Protein AF-A0A349X7P4-F1 (afdb_monomer_lite)

Structure (mmCIF, N/CA/C/O backbone):
data_AF-A0A349X7P4-F1
#
_entry.id   AF-A0A349X7P4-F1
#
loop_
_atom_site.group_PDB
_atom_site.id
_atom_site.type_symbol
_atom_site.label_atom_id
_atom_site.label_alt_id
_atom_site.label_comp_id
_atom_site.label_asym_id
_atom_site.label_entity_id
_atom_site.label_seq_id
_atom_site.pdbx_PDB_ins_code
_atom_site.Cartn_x
_atom_site.Cartn_y
_atom_site.Cartn_z
_atom_site.occupancy
_atom_site.B_iso_or_equiv
_atom_site.auth_seq_id
_atom_site.auth_comp_id
_atom_site.auth_asym_id
_atom_site.auth_atom_id
_atom_site.pdbx_PDB_model_num
ATOM 1 N N . MET A 1 1 ? 20.260 -0.421 -10.402 1.00 57.50 1 MET A N 1
ATOM 2 C CA . MET A 1 1 ? 20.661 -0.537 -8.982 1.00 57.50 1 MET A CA 1
ATOM 3 C C . MET A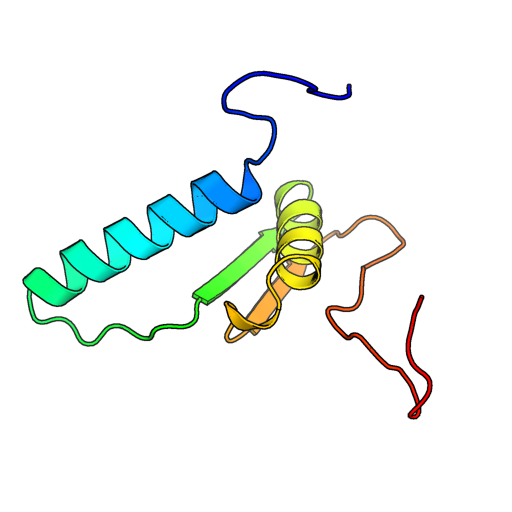 1 1 ? 19.826 -1.644 -8.345 1.00 57.50 1 MET A C 1
ATOM 5 O O . MET A 1 1 ? 18.609 -1.553 -8.399 1.00 57.50 1 MET A O 1
ATOM 9 N N . HIS A 1 2 ? 20.448 -2.712 -7.840 1.00 74.75 2 HIS A N 1
ATOM 10 C CA . HIS A 1 2 ? 19.763 -3.834 -7.182 1.00 74.75 2 HIS A CA 1
ATOM 11 C C . HIS A 1 2 ? 20.285 -3.893 -5.742 1.00 74.75 2 HIS A C 1
ATOM 13 O O . HIS A 1 2 ? 21.460 -4.195 -5.541 1.00 74.75 2 HIS A O 1
ATOM 19 N N . ILE A 1 3 ? 19.456 -3.525 -4.762 1.00 84.69 3 ILE A N 1
ATOM 20 C CA . ILE A 1 3 ? 19.832 -3.552 -3.341 1.00 84.69 3 ILE A CA 1
ATOM 21 C C . ILE A 1 3 ? 19.631 -4.988 -2.856 1.00 84.69 3 ILE A C 1
ATOM 23 O O . ILE A 1 3 ? 18.501 -5.468 -2.823 1.00 84.69 3 ILE A O 1
ATOM 27 N N . LYS A 1 4 ? 20.729 -5.690 -2.56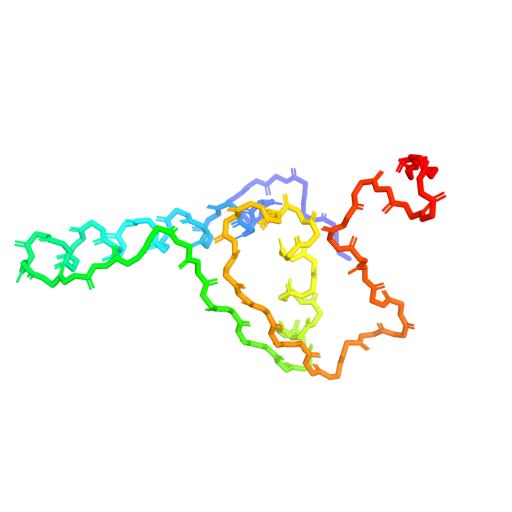2 1.00 89.88 4 LYS A N 1
ATOM 28 C CA . LYS A 1 4 ? 20.705 -7.111 -2.175 1.00 89.88 4 LYS A CA 1
ATOM 29 C C . LYS A 1 4 ? 20.649 -7.324 -0.664 1.00 89.88 4 LYS A C 1
ATOM 31 O O . LYS A 1 4 ? 20.146 -8.349 -0.223 1.00 89.88 4 LYS A O 1
ATOM 36 N N . GLU A 1 5 ? 21.135 -6.358 0.108 1.00 91.81 5 GLU A N 1
ATOM 37 C CA . GLU A 1 5 ? 21.280 -6.457 1.561 1.00 91.81 5 GLU A CA 1
ATOM 38 C C . GLU A 1 5 ? 20.912 -5.135 2.245 1.00 91.81 5 GLU A C 1
ATOM 40 O O . GLU A 1 5 ? 20.877 -4.074 1.615 1.00 91.81 5 GLU A O 1
ATOM 45 N N . GLY A 1 6 ? 20.622 -5.211 3.545 1.00 89.19 6 GLY A N 1
ATOM 46 C CA . GLY A 1 6 ? 20.266 -4.061 4.372 1.00 89.19 6 GLY A CA 1
ATOM 47 C C . GLY A 1 6 ? 18.761 -3.756 4.439 1.00 89.19 6 GLY A C 1
ATOM 48 O O . GLY A 1 6 ? 17.929 -4.466 3.869 1.00 89.19 6 GLY A O 1
ATOM 49 N N . PRO A 1 7 ? 18.378 -2.685 5.154 1.00 84.81 7 PRO A N 1
ATOM 50 C CA . PRO A 1 7 ? 16.978 -2.404 5.488 1.00 84.81 7 PRO A CA 1
ATOM 51 C C . PRO A 1 7 ? 16.101 -2.066 4.271 1.00 84.81 7 PRO A C 1
ATOM 53 O O . PRO A 1 7 ? 14.889 -2.252 4.313 1.00 84.81 7 PRO A O 1
ATOM 56 N N . ALA A 1 8 ? 16.698 -1.614 3.165 1.00 86.88 8 ALA A N 1
ATOM 57 C CA . ALA A 1 8 ? 15.973 -1.203 1.962 1.00 86.88 8 ALA A CA 1
ATOM 58 C C . ALA A 1 8 ? 15.661 -2.353 0.977 1.00 86.88 8 ALA A C 1
ATOM 60 O O . ALA A 1 8 ? 15.079 -2.111 -0.079 1.00 86.88 8 ALA A O 1
ATOM 61 N N . VAL A 1 9 ? 16.017 -3.607 1.289 1.00 93.44 9 VAL A N 1
ATOM 62 C CA . VAL A 1 9 ? 15.760 -4.758 0.393 1.00 93.44 9 VAL A CA 1
ATOM 63 C C . VAL A 1 9 ? 14.261 -5.013 0.210 1.00 93.44 9 VAL A C 1
ATOM 65 O O . VAL A 1 9 ? 13.811 -5.356 -0.883 1.00 93.44 9 VAL A O 1
ATOM 68 N N . ARG A 1 10 ? 13.473 -4.825 1.274 1.00 93.62 10 ARG A N 1
ATOM 69 C CA . ARG A 1 10 ? 12.019 -5.041 1.298 1.00 93.62 10 ARG A CA 1
ATOM 70 C C . ARG A 1 10 ? 11.285 -3.805 1.803 1.00 93.62 10 ARG A C 1
ATOM 72 O O . ARG A 1 10 ? 10.549 -3.862 2.787 1.00 93.62 10 ARG A O 1
ATOM 79 N N . LEU A 1 11 ? 11.478 -2.684 1.104 1.00 93.31 11 LEU A N 1
ATOM 80 C CA . LEU A 1 11 ? 10.770 -1.425 1.386 1.00 93.31 11 LEU A CA 1
ATOM 81 C C . LEU A 1 11 ? 9.242 -1.599 1.426 1.00 93.31 11 LEU A C 1
ATOM 83 O O . LEU A 1 11 ? 8.561 -0.905 2.175 1.00 93.31 11 LEU A O 1
ATOM 87 N N . ASP A 1 12 ? 8.698 -2.551 0.667 1.00 95.31 12 ASP A N 1
ATOM 88 C CA . ASP A 1 12 ? 7.285 -2.920 0.717 1.00 95.31 12 ASP A CA 1
ATOM 89 C C . ASP A 1 12 ? 6.866 -3.460 2.098 1.00 95.31 12 ASP A C 1
ATOM 91 O O . ASP A 1 12 ? 5.854 -3.030 2.646 1.00 95.31 12 ASP A O 1
ATOM 95 N N . LEU A 1 13 ? 7.666 -4.339 2.711 1.00 96.44 13 LEU A N 1
ATOM 96 C CA . LEU A 1 13 ? 7.385 -4.857 4.056 1.00 96.44 13 LEU A CA 1
ATOM 97 C C . LEU A 1 13 ? 7.596 -3.796 5.132 1.00 96.44 13 LEU A C 1
ATOM 99 O O . LEU A 1 13 ? 6.856 -3.766 6.118 1.00 96.44 13 LEU A O 1
ATOM 103 N N . GLN A 1 14 ? 8.580 -2.915 4.941 1.00 95.56 14 GLN A N 1
ATOM 104 C CA . GLN A 1 14 ? 8.803 -1.796 5.848 1.00 95.56 14 GLN A CA 1
ATOM 105 C C . GLN A 1 14 ? 7.580 -0.871 5.874 1.00 95.56 14 GLN A C 1
ATOM 107 O O . GLN A 1 14 ? 7.055 -0.596 6.951 1.00 95.56 14 GLN A O 1
ATOM 112 N N . LEU A 1 15 ? 7.072 -0.459 4.706 1.00 95.62 15 LEU A N 1
ATOM 113 C CA . LEU A 1 15 ? 5.875 0.379 4.620 1.00 95.62 15 LEU A CA 1
ATOM 114 C C . LEU A 1 15 ? 4.642 -0.320 5.206 1.00 95.62 15 LEU A C 1
ATOM 116 O O . LEU A 1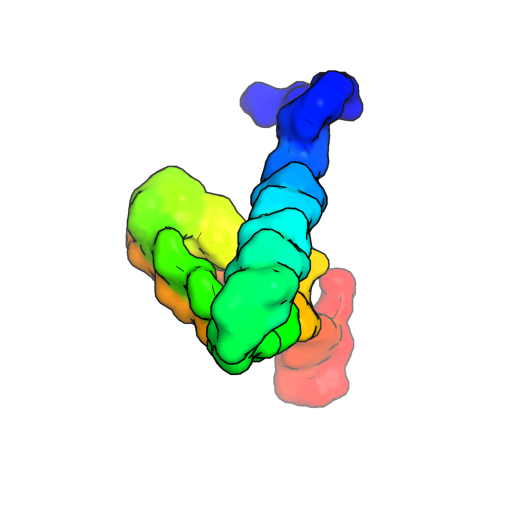 15 ? 3.881 0.303 5.944 1.00 95.62 15 LEU A O 1
ATOM 120 N N . LEU A 1 16 ? 4.461 -1.616 4.931 1.00 96.88 16 LEU A N 1
ATOM 121 C CA . LEU A 1 16 ? 3.364 -2.391 5.512 1.00 96.88 16 LEU A CA 1
ATOM 122 C C . LEU A 1 16 ? 3.440 -2.411 7.048 1.00 96.88 16 LEU A C 1
ATOM 124 O O . LEU A 1 16 ? 2.428 -2.237 7.720 1.00 96.88 16 LEU A O 1
ATOM 128 N N . SER A 1 17 ? 4.642 -2.560 7.605 1.00 96.81 17 SER A N 1
ATOM 129 C CA . SER A 1 17 ? 4.863 -2.550 9.057 1.00 96.81 17 SER A CA 1
ATOM 130 C C . SER A 1 17 ? 4.574 -1.179 9.670 1.00 96.81 17 SER A C 1
ATOM 132 O O . SER A 1 17 ? 3.950 -1.103 10.727 1.00 96.81 17 SER A O 1
ATOM 134 N N . MET A 1 18 ? 4.961 -0.097 8.987 1.00 97.06 18 MET A N 1
ATOM 135 C CA . MET A 1 18 ? 4.640 1.277 9.391 1.00 97.06 18 MET A CA 1
ATOM 136 C C . MET A 1 18 ? 3.130 1.533 9.389 1.00 97.06 18 MET A C 1
ATOM 138 O O . MET A 1 18 ? 2.612 2.144 10.321 1.00 97.06 18 MET A O 1
ATOM 142 N N . ALA A 1 19 ? 2.413 1.036 8.378 1.00 97.19 19 ALA A N 1
ATOM 143 C CA . ALA A 1 19 ? 0.959 1.147 8.317 1.00 97.19 19 ALA A CA 1
ATOM 144 C C . ALA A 1 19 ? 0.285 0.383 9.468 1.00 97.19 19 ALA A C 1
ATOM 146 O O . ALA A 1 19 ? -0.574 0.942 10.145 1.00 97.19 19 ALA A O 1
ATOM 147 N N . ILE A 1 20 ? 0.726 -0.848 9.752 1.00 97.19 20 ILE A N 1
ATOM 148 C CA . ILE A 1 20 ? 0.215 -1.655 10.873 1.00 97.19 20 ILE A CA 1
ATOM 149 C C . ILE A 1 20 ? 0.461 -0.962 12.217 1.00 97.19 20 ILE A C 1
ATOM 151 O O . ILE A 1 20 ? -0.418 -0.940 13.079 1.00 97.19 20 ILE A O 1
ATOM 155 N N . ASP A 1 21 ? 1.646 -0.390 12.417 1.00 98.31 21 ASP A N 1
ATOM 156 C CA . ASP A 1 21 ? 1.965 0.368 13.627 1.00 98.31 21 ASP A CA 1
ATOM 157 C C . ASP A 1 21 ? 1.071 1.612 13.775 1.00 98.31 21 ASP A C 1
ATOM 159 O O . ASP A 1 21 ? 0.506 1.848 14.846 1.00 98.31 21 ASP A O 1
ATOM 163 N N . ALA A 1 22 ? 0.852 2.361 12.691 1.00 97.75 2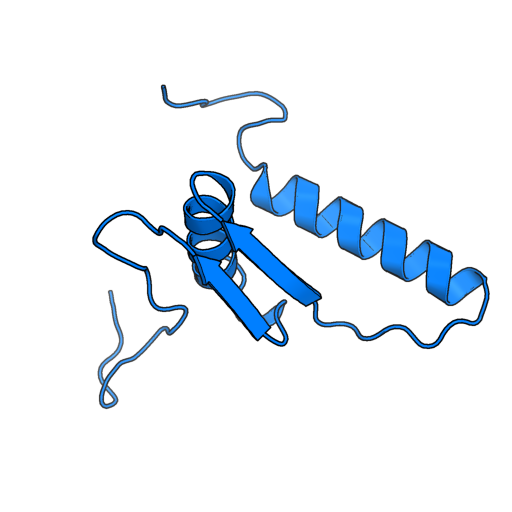2 ALA A N 1
ATOM 164 C CA . ALA A 1 22 ? -0.061 3.502 12.684 1.00 97.75 22 ALA A CA 1
ATOM 165 C C . ALA A 1 22 ? -1.507 3.088 13.006 1.00 97.75 22 ALA A C 1
ATOM 167 O O . ALA A 1 22 ? -2.151 3.724 13.841 1.00 97.75 22 ALA A O 1
ATOM 168 N N . GLN A 1 23 ? -2.000 1.992 12.418 1.00 97.69 23 GLN A N 1
ATOM 169 C CA . GLN A 1 23 ? -3.330 1.449 12.711 1.00 97.69 23 GLN A CA 1
ATOM 170 C C . GLN A 1 23 ? -3.478 1.105 14.200 1.00 97.69 23 GLN A C 1
ATOM 172 O O . GLN A 1 23 ? -4.466 1.493 14.820 1.00 97.69 23 GLN A O 1
ATOM 177 N N . LYS A 1 24 ? -2.476 0.448 14.805 1.00 98.00 24 LYS A N 1
ATOM 178 C CA . LYS A 1 24 ? -2.468 0.129 16.245 1.00 98.00 24 LYS A CA 1
ATOM 179 C C . LYS A 1 24 ? -2.525 1.384 17.112 1.00 98.00 24 LYS A C 1
ATOM 181 O O . LYS A 1 24 ? -3.296 1.434 18.067 1.00 98.00 24 LYS A O 1
ATOM 186 N N . LYS A 1 25 ? -1.730 2.403 16.777 1.00 98.44 25 LYS A N 1
ATOM 187 C CA . LYS A 1 25 ? -1.699 3.680 17.506 1.00 98.44 25 LYS A CA 1
ATOM 188 C C . LYS A 1 25 ? -3.032 4.422 17.425 1.00 98.44 25 LYS A C 1
ATOM 190 O O . LYS A 1 25 ? -3.486 4.952 18.435 1.00 98.44 25 LYS A O 1
ATOM 195 N N . LEU A 1 26 ? -3.675 4.426 16.259 1.00 98.31 26 LEU A N 1
ATOM 196 C CA . LEU A 1 26 ? -5.000 5.020 16.069 1.00 98.31 26 LEU A CA 1
ATOM 197 C C . LEU A 1 26 ? -6.087 4.237 16.822 1.00 98.31 26 LEU A C 1
ATOM 199 O O . LEU A 1 26 ? -6.898 4.834 17.528 1.00 98.31 26 LEU A O 1
ATOM 203 N N . ALA A 1 27 ? -6.064 2.906 16.756 1.00 97.75 27 ALA A N 1
ATOM 204 C CA . ALA A 1 27 ? -7.003 2.061 17.490 1.00 97.75 27 ALA A CA 1
ATOM 205 C C . ALA A 1 27 ? -6.872 2.232 19.016 1.00 97.75 27 ALA A C 1
ATOM 207 O O . ALA A 1 27 ? -7.880 2.288 19.718 1.00 97.75 27 ALA A O 1
ATOM 208 N N . ALA A 1 28 ? -5.651 2.401 19.540 1.00 98.19 28 ALA A N 1
ATOM 209 C CA . ALA A 1 28 ? -5.415 2.694 20.958 1.00 98.19 28 ALA A CA 1
ATOM 210 C C . ALA A 1 28 ? -6.041 4.030 21.406 1.00 98.19 28 ALA A C 1
ATOM 212 O O . ALA A 1 28 ? -6.402 4.190 22.570 1.00 98.19 28 ALA A O 1
ATOM 213 N N . GLN A 1 29 ? -6.223 4.968 20.474 1.00 98.25 29 GLN A N 1
ATOM 214 C CA . GLN A 1 29 ? -6.938 6.229 20.686 1.00 98.25 29 GLN A CA 1
ATOM 215 C C . GLN A 1 29 ? -8.454 6.109 20.438 1.00 98.25 29 GLN A C 1
ATOM 217 O O . GLN A 1 29 ? -9.153 7.118 20.430 1.00 98.25 29 GLN A O 1
ATOM 222 N N . LYS A 1 30 ? -8.979 4.883 20.286 1.00 97.88 30 LYS A N 1
ATOM 223 C CA . LYS A 1 30 ? -10.396 4.552 20.055 1.00 97.88 30 LYS A CA 1
ATOM 224 C C . LYS A 1 30 ? -10.957 5.009 18.702 1.00 97.88 30 LYS A C 1
ATOM 226 O O . LYS A 1 30 ? -12.176 5.058 18.541 1.00 97.88 30 LYS A O 1
ATOM 231 N N . TYR A 1 31 ? -10.104 5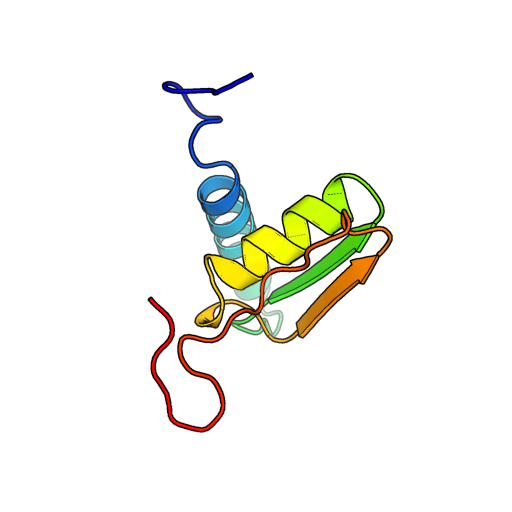.300 17.718 1.00 98.38 31 TYR A N 1
ATOM 232 C CA . TYR A 1 31 ? -10.564 5.474 16.339 1.00 98.38 31 TYR A CA 1
ATOM 233 C C . TYR A 1 31 ? -10.964 4.125 15.731 1.00 98.38 31 TYR A C 1
ATOM 235 O O . TYR A 1 31 ? -10.331 3.101 15.995 1.00 98.38 31 TYR A O 1
ATOM 243 N N . ILE A 1 32 ? -11.994 4.135 14.883 1.00 97.44 32 ILE A N 1
ATOM 244 C CA . ILE A 1 32 ? -12.343 2.983 14.045 1.00 97.44 32 ILE A CA 1
ATOM 245 C C . ILE A 1 32 ? -11.342 2.941 12.892 1.00 97.44 32 ILE A C 1
ATOM 247 O O . ILE A 1 32 ? -11.211 3.910 12.144 1.00 97.44 32 ILE A O 1
ATOM 251 N N . VAL A 1 33 ? -10.615 1.833 12.773 1.00 96.62 33 VAL A N 1
ATOM 252 C CA . VAL A 1 33 ? -9.544 1.670 11.788 1.00 96.62 33 VAL A CA 1
ATOM 253 C C . VAL A 1 33 ? -9.768 0.382 11.011 1.00 96.62 33 VAL A C 1
ATOM 255 O O . VAL A 1 33 ? -9.837 -0.697 11.593 1.00 96.62 33 VAL A O 1
ATOM 258 N N . GLU A 1 34 ? -9.850 0.503 9.690 1.00 95.75 34 GLU A N 1
ATOM 259 C CA . GLU A 1 34 ? -9.976 -0.639 8.789 1.00 95.75 34 GLU A CA 1
ATOM 260 C C . GLU A 1 34 ? -8.661 -1.409 8.656 1.00 95.75 34 GLU A C 1
ATOM 262 O O . GLU A 1 34 ? -7.575 -0.826 8.671 1.00 95.75 34 GLU A O 1
ATOM 267 N N . ASN A 1 35 ? -8.758 -2.727 8.455 1.00 94.06 35 ASN A N 1
ATOM 268 C CA . ASN A 1 35 ? -7.589 -3.604 8.314 1.00 94.06 35 ASN A CA 1
ATOM 269 C C . ASN A 1 35 ? -6.879 -3.456 6.958 1.00 94.06 35 ASN A C 1
ATOM 271 O O . ASN A 1 35 ? -5.693 -3.768 6.846 1.00 94.06 35 ASN A O 1
ATOM 275 N N . LYS A 1 36 ? -7.601 -3.009 5.924 1.00 97.12 36 LYS A N 1
ATOM 276 C CA . LYS A 1 36 ? -7.093 -2.851 4.556 1.00 97.12 36 LYS A CA 1
ATOM 277 C C . LYS A 1 36 ? -6.724 -1.399 4.261 1.00 97.12 36 LYS A C 1
ATOM 279 O O . LYS A 1 36 ? -7.351 -0.474 4.766 1.00 97.12 36 LYS A O 1
ATOM 284 N N . LEU A 1 37 ? -5.723 -1.206 3.404 1.00 97.12 37 LEU A N 1
ATOM 285 C CA . LEU A 1 37 ? -5.164 0.108 3.089 1.00 97.12 37 LEU A CA 1
ATOM 286 C C . LEU A 1 37 ? -5.700 0.669 1.767 1.00 97.12 37 LEU A C 1
ATOM 288 O O . LEU A 1 37 ? -5.916 -0.066 0.802 1.00 97.12 37 LEU A O 1
ATOM 292 N N . LEU A 1 38 ? -5.836 1.991 1.707 1.00 97.19 38 LEU A N 1
ATOM 293 C CA . LEU A 1 38 ? -5.950 2.751 0.464 1.00 97.19 38 LEU A CA 1
ATOM 294 C C . LEU A 1 38 ? -4.567 3.316 0.131 1.00 97.19 38 LEU A C 1
ATOM 296 O O . LEU A 1 38 ? -3.975 4.003 0.963 1.00 97.19 38 LEU A O 1
ATOM 300 N N . ILE A 1 39 ? -4.040 3.033 -1.061 1.00 96.44 39 ILE A N 1
ATOM 301 C CA . ILE A 1 39 ? -2.720 3.525 -1.485 1.00 96.44 39 ILE A CA 1
ATOM 302 C C . ILE A 1 39 ? -2.828 4.337 -2.777 1.00 96.44 39 ILE A C 1
ATOM 304 O O . ILE A 1 39 ? -3.424 3.898 -3.759 1.00 96.44 39 ILE A O 1
ATOM 308 N N . VAL A 1 40 ? -2.245 5.534 -2.776 1.00 97.06 40 VAL A N 1
ATOM 309 C CA . VAL A 1 40 ? -2.260 6.463 -3.913 1.00 97.06 40 VAL A CA 1
ATOM 310 C C . VAL A 1 40 ? -0.824 6.848 -4.253 1.00 97.06 40 VAL A C 1
ATOM 312 O O . VAL A 1 40 ? -0.048 7.198 -3.364 1.00 97.06 40 VAL A O 1
ATOM 315 N N . GLY A 1 41 ? -0.455 6.784 -5.530 1.00 95.88 41 GLY A N 1
ATOM 316 C CA . GLY A 1 41 ? 0.875 7.166 -5.998 1.00 95.88 41 GLY A CA 1
ATOM 317 C C . GLY A 1 41 ? 0.877 7.730 -7.416 1.00 95.88 41 GLY A C 1
ATOM 318 O O . GLY A 1 41 ? 0.043 7.370 -8.243 1.00 95.88 41 GLY A O 1
ATOM 319 N N . PHE A 1 42 ? 1.851 8.591 -7.711 1.00 95.56 42 PHE A N 1
ATOM 320 C CA . PHE A 1 42 ? 2.069 9.208 -9.021 1.00 95.56 42 PHE A CA 1
ATOM 321 C C . PHE A 1 42 ? 3.563 9.194 -9.382 1.00 95.56 42 PHE A C 1
ATOM 323 O O . PHE A 1 42 ? 4.419 9.353 -8.511 1.00 95.56 42 PHE A O 1
ATOM 330 N N . SER A 1 43 ? 3.896 9.007 -10.662 1.00 93.81 43 SER A N 1
ATOM 331 C CA . SER A 1 43 ? 5.284 8.921 -11.146 1.00 93.81 43 SER A CA 1
ATOM 332 C C . SER A 1 43 ? 6.033 7.757 -10.468 1.00 93.81 43 SER A C 1
ATOM 334 O O . SER A 1 43 ? 5.560 6.615 -10.495 1.00 93.81 43 SER A O 1
ATOM 336 N N . ALA A 1 44 ? 7.169 8.001 -9.809 1.00 91.75 44 ALA A N 1
ATOM 337 C CA . ALA A 1 44 ? 7.920 6.969 -9.095 1.00 91.75 44 ALA A CA 1
ATOM 338 C C . ALA A 1 44 ? 7.070 6.242 -8.029 1.00 91.75 44 ALA A C 1
ATOM 340 O O . ALA A 1 44 ? 7.123 5.013 -7.932 1.00 91.75 44 ALA A O 1
ATOM 341 N N . SER A 1 45 ? 6.221 6.963 -7.281 1.00 93.88 45 SER A N 1
ATOM 342 C CA . SER A 1 45 ? 5.317 6.343 -6.299 1.00 93.88 45 SER A CA 1
ATOM 343 C C . SER A 1 45 ? 4.109 5.660 -6.955 1.00 93.88 45 SER A C 1
ATOM 345 O O . SER A 1 45 ? 3.533 4.735 -6.382 1.00 93.88 45 SER A O 1
ATOM 347 N N . GLY A 1 46 ? 3.763 6.036 -8.191 1.00 94.50 46 GLY A N 1
ATOM 348 C CA . GLY A 1 46 ? 2.796 5.319 -9.027 1.00 94.50 46 GLY A CA 1
ATOM 349 C C . GLY A 1 46 ? 3.305 3.926 -9.393 1.00 94.50 46 GLY A C 1
ATOM 350 O O . GLY A 1 46 ? 2.632 2.924 -9.158 1.00 94.50 46 GLY A O 1
ATOM 351 N N . THR A 1 47 ? 4.552 3.840 -9.857 1.00 92.88 47 THR A N 1
ATOM 352 C CA . THR A 1 47 ? 5.212 2.550 -10.120 1.00 92.88 47 THR A CA 1
ATOM 353 C C . THR A 1 47 ? 5.334 1.706 -8.845 1.00 92.88 47 THR A C 1
ATOM 355 O O . THR A 1 47 ? 5.084 0.499 -8.871 1.00 92.88 47 THR A O 1
ATOM 358 N N . PHE A 1 48 ? 5.673 2.328 -7.710 1.00 93.75 48 PHE A N 1
ATOM 359 C CA . PHE A 1 48 ? 5.728 1.637 -6.422 1.00 93.75 48 PHE A CA 1
ATOM 360 C C . PHE A 1 48 ? 4.359 1.099 -5.988 1.00 93.75 48 PHE A C 1
ATOM 362 O O . PHE A 1 48 ? 4.261 -0.082 -5.670 1.00 93.75 48 PHE A O 1
ATOM 369 N N . SER A 1 49 ? 3.306 1.922 -6.002 1.00 95.56 49 SER A N 1
ATOM 370 C CA . SER A 1 49 ? 1.958 1.515 -5.574 1.00 95.56 49 SER A CA 1
ATOM 371 C C . SER A 1 49 ? 1.389 0.383 -6.436 1.00 95.56 49 SER A C 1
ATOM 373 O O . SER A 1 49 ? 0.825 -0.561 -5.884 1.00 95.56 49 SER A O 1
ATOM 375 N N . ASN A 1 50 ? 1.634 0.385 -7.753 1.00 95.12 50 ASN A N 1
ATOM 376 C CA . ASN A 1 50 ? 1.255 -0.734 -8.618 1.00 95.12 50 ASN A CA 1
ATOM 377 C C . ASN A 1 50 ? 1.988 -2.034 -8.235 1.00 95.12 50 ASN A C 1
ATOM 379 O O . ASN A 1 50 ? 1.368 -3.090 -8.103 1.00 95.12 50 ASN A O 1
ATOM 383 N N . ARG A 1 51 ? 3.304 -1.969 -7.988 1.00 93.75 51 ARG A N 1
ATOM 384 C CA . ARG A 1 51 ? 4.075 -3.136 -7.528 1.00 93.75 51 ARG A CA 1
ATOM 385 C C . ARG A 1 51 ? 3.657 -3.588 -6.128 1.00 93.75 51 ARG A C 1
ATOM 387 O O . ARG A 1 51 ? 3.651 -4.786 -5.867 1.00 93.75 51 ARG A O 1
ATOM 394 N N . PHE A 1 52 ? 3.320 -2.657 -5.244 1.00 95.69 52 PHE A N 1
ATOM 395 C CA . PHE A 1 52 ? 2.847 -2.955 -3.898 1.00 95.69 52 PHE A CA 1
ATOM 396 C C . PHE A 1 52 ? 1.534 -3.739 -3.949 1.00 95.69 52 PHE A C 1
ATOM 398 O O . PHE A 1 52 ? 1.417 -4.757 -3.276 1.00 95.69 52 PHE A O 1
ATOM 405 N N . ALA A 1 53 ? 0.597 -3.329 -4.810 1.00 95.62 53 ALA A N 1
ATOM 406 C CA . ALA A 1 53 ? -0.649 -4.056 -5.033 1.00 95.62 53 ALA A CA 1
ATOM 407 C C . ALA A 1 53 ? -0.419 -5.471 -5.571 1.00 95.62 53 ALA A C 1
ATOM 409 O O . ALA A 1 53 ? -1.068 -6.405 -5.116 1.00 95.62 53 ALA A O 1
ATOM 410 N N . PHE A 1 54 ? 0.539 -5.642 -6.485 1.00 94.38 54 PHE A N 1
ATOM 411 C CA . PHE A 1 54 ? 0.921 -6.964 -6.984 1.00 94.38 54 PHE A CA 1
ATOM 412 C C . PHE A 1 54 ? 1.494 -7.877 -5.887 1.00 94.38 54 PHE A C 1
ATOM 414 O O . PHE A 1 54 ? 1.197 -9.065 -5.864 1.00 94.38 54 PHE A O 1
ATOM 421 N N . LEU A 1 55 ? 2.320 -7.339 -4.982 1.00 95.06 55 LEU A N 1
ATOM 422 C CA . LEU A 1 55 ? 2.970 -8.121 -3.922 1.00 95.06 55 LEU A CA 1
ATOM 423 C C . LEU A 1 55 ? 2.057 -8.407 -2.720 1.00 95.06 55 LEU A C 1
ATOM 425 O O . LEU A 1 55 ? 2.233 -9.431 -2.065 1.00 95.06 55 LEU A O 1
ATOM 429 N N . HIS A 1 56 ? 1.118 -7.507 -2.417 1.00 96.62 56 HIS A N 1
ATOM 430 C CA . HIS A 1 56 ? 0.277 -7.549 -1.212 1.00 96.62 56 HIS A CA 1
ATOM 431 C C . HIS A 1 56 ? -1.218 -7.354 -1.526 1.00 96.62 56 HIS A C 1
ATOM 433 O O . HIS A 1 56 ? -1.855 -6.505 -0.892 1.00 96.62 56 HIS A O 1
ATOM 439 N N . PRO A 1 57 ? -1.810 -8.105 -2.477 1.00 95.25 57 PRO A N 1
ATOM 440 C CA . PRO A 1 57 ? -3.180 -7.864 -2.945 1.00 95.25 57 PRO A CA 1
ATOM 441 C C . PRO A 1 57 ? -4.211 -7.907 -1.807 1.00 95.25 57 PRO A C 1
ATOM 443 O O . PRO A 1 57 ? -5.098 -7.059 -1.733 1.00 95.25 57 PRO A O 1
ATOM 446 N N . ASP A 1 58 ? -4.036 -8.813 -0.842 1.00 95.88 58 ASP A N 1
ATOM 447 C CA . ASP A 1 58 ? -4.975 -9.001 0.273 1.00 95.88 58 ASP A CA 1
ATOM 448 C C . ASP A 1 58 ? -4.941 -7.880 1.321 1.00 95.88 58 ASP A C 1
ATOM 450 O O . ASP A 1 58 ? -5.822 -7.797 2.181 1.00 95.88 58 ASP A O 1
ATOM 454 N N . LYS A 1 59 ? -3.920 -7.017 1.281 1.00 97.12 59 LYS A N 1
ATOM 455 C CA . LYS A 1 59 ? -3.732 -5.921 2.243 1.00 97.12 59 LYS A CA 1
ATOM 456 C C . LYS A 1 59 ? -4.378 -4.615 1.793 1.00 97.12 59 LYS A C 1
ATOM 458 O O . LYS A 1 59 ? -4.427 -3.669 2.578 1.00 97.12 59 LYS A O 1
ATOM 463 N N . LEU A 1 60 ? -4.873 -4.544 0.559 1.00 96.50 60 LEU A N 1
ATOM 464 C CA . LEU A 1 60 ? -5.407 -3.320 -0.026 1.00 96.50 60 LEU A CA 1
ATOM 465 C C . LEU A 1 60 ? -6.927 -3.374 -0.171 1.00 96.50 60 LEU A C 1
ATOM 467 O O . LEU A 1 60 ? -7.507 -4.402 -0.520 1.00 96.50 60 LEU A O 1
ATOM 471 N N . LEU A 1 61 ? -7.565 -2.236 0.091 1.00 96.94 61 LEU A N 1
ATOM 472 C CA . LEU A 1 61 ? -8.962 -1.986 -0.248 1.00 96.94 61 LEU A CA 1
ATOM 473 C C . LEU A 1 61 ? -9.061 -1.437 -1.674 1.00 96.94 61 LEU A C 1
ATOM 475 O O . LEU A 1 61 ? -9.876 -1.908 -2.459 1.00 96.94 61 LEU A O 1
ATOM 479 N N . ALA A 1 62 ? -8.205 -0.468 -2.009 1.00 96.62 62 ALA A N 1
ATOM 480 C CA . ALA A 1 62 ? -8.068 0.076 -3.354 1.00 96.62 62 ALA A CA 1
ATOM 481 C C . ALA A 1 62 ? -6.669 0.674 -3.571 1.00 96.62 62 ALA A C 1
ATOM 483 O O . ALA A 1 62 ? -5.977 1.057 -2.622 1.00 96.62 62 ALA A O 1
ATOM 484 N N . VAL A 1 63 ? -6.273 0.777 -4.841 1.00 95.88 63 VAL A N 1
ATOM 485 C CA . VAL A 1 63 ? -5.021 1.404 -5.278 1.00 95.88 63 VAL A CA 1
ATOM 486 C C . VAL A 1 63 ? -5.279 2.362 -6.436 1.00 95.88 63 VAL A C 1
ATOM 488 O O . VAL A 1 63 ? -6.003 2.031 -7.373 1.00 95.88 63 VAL A O 1
ATOM 491 N N . VAL A 1 64 ? -4.654 3.538 -6.386 1.00 96.06 64 VAL A N 1
ATOM 492 C CA . VAL A 1 64 ? -4.601 4.492 -7.499 1.00 96.06 64 VAL A CA 1
ATOM 493 C C . VAL A 1 64 ? -3.139 4.726 -7.859 1.00 96.06 64 VAL A C 1
ATOM 495 O O . VAL A 1 64 ? -2.366 5.235 -7.047 1.00 96.06 64 VAL A O 1
ATOM 498 N N . SER A 1 65 ? -2.757 4.366 -9.082 1.00 95.31 65 SER A N 1
ATOM 499 C CA . SER A 1 65 ? -1.382 4.493 -9.569 1.00 95.31 65 SER A CA 1
ATOM 500 C C . SER A 1 65 ? -1.351 5.301 -10.865 1.00 95.31 65 SER A C 1
ATOM 502 O O . SER A 1 65 ? -1.754 4.814 -11.918 1.00 95.31 65 SER A O 1
ATOM 504 N N . GLY A 1 66 ? -0.877 6.545 -10.793 1.00 94.38 66 GLY A N 1
ATOM 505 C CA . GLY A 1 66 ? -0.714 7.441 -11.939 1.00 94.38 66 GLY A CA 1
ATOM 506 C C . GLY A 1 66 ? 0.707 7.427 -12.506 1.00 94.38 66 GLY A C 1
ATOM 507 O O . GLY A 1 66 ? 1.673 7.246 -11.765 1.00 94.38 66 GLY A O 1
ATOM 508 N N . ALA A 1 67 ? 0.838 7.648 -13.818 1.00 92.56 67 ALA A N 1
ATOM 509 C CA . ALA A 1 67 ? 2.119 7.634 -14.538 1.00 92.56 67 ALA A CA 1
ATOM 510 C C . ALA A 1 67 ? 2.955 6.361 -14.265 1.00 92.56 67 ALA A C 1
ATOM 512 O O . ALA A 1 67 ? 4.164 6.419 -14.042 1.00 92.56 67 ALA A O 1
ATOM 513 N N . VAL A 1 68 ? 2.285 5.202 -14.242 1.00 87.12 68 VAL A N 1
ATOM 514 C CA . VAL A 1 68 ? 2.936 3.890 -14.130 1.00 87.12 68 VAL A CA 1
ATOM 515 C C . VAL A 1 68 ? 3.681 3.611 -15.433 1.00 87.12 68 VAL A C 1
ATOM 517 O O . VAL A 1 68 ? 3.114 3.780 -16.512 1.00 87.12 68 VAL A O 1
ATOM 520 N N . ASN A 1 69 ? 4.942 3.180 -15.341 1.00 72.44 69 ASN A N 1
ATOM 521 C CA . ASN A 1 69 ? 5.706 2.751 -16.515 1.00 72.44 69 ASN A CA 1
ATOM 522 C C . ASN A 1 69 ? 4.937 1.675 -17.303 1.00 72.44 69 ASN A C 1
ATOM 524 O O . ASN A 1 69 ? 4.237 0.871 -16.695 1.00 72.44 69 ASN A O 1
ATOM 528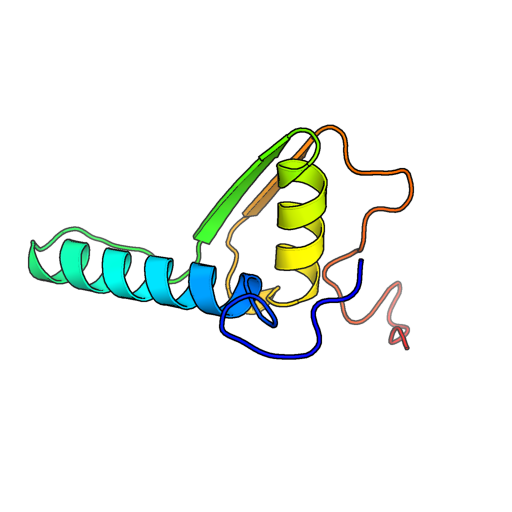 N N . ALA A 1 70 ? 5.109 1.659 -18.631 1.00 70.88 70 ALA A N 1
ATOM 529 C CA . ALA A 1 70 ? 4.235 1.083 -19.674 1.00 70.88 70 ALA A CA 1
ATOM 530 C C . ALA A 1 70 ? 3.619 -0.330 -19.485 1.00 70.88 70 ALA A C 1
ATOM 532 O O . ALA A 1 70 ? 2.768 -0.715 -20.280 1.00 70.88 70 ALA A O 1
ATOM 533 N N . PHE A 1 71 ? 3.994 -1.093 -18.457 1.00 82.94 71 PHE A N 1
ATOM 534 C CA . PHE A 1 71 ? 3.459 -2.421 -18.149 1.00 82.94 71 PHE A CA 1
ATOM 535 C C . PHE A 1 71 ? 2.990 -2.502 -16.686 1.00 82.94 71 PHE A C 1
ATOM 537 O O . PHE A 1 71 ? 3.740 -2.968 -15.819 1.00 82.94 71 PHE A O 1
ATOM 544 N N . PRO A 1 72 ? 1.763 -2.039 -16.379 1.00 85.38 72 PRO A N 1
ATOM 545 C CA . PRO A 1 72 ? 1.185 -2.210 -15.054 1.00 85.38 72 PRO A CA 1
ATOM 546 C C . PRO A 1 72 ? 0.999 -3.698 -14.738 1.00 85.38 72 PRO A C 1
ATOM 548 O O . PRO A 1 72 ? 0.559 -4.487 -15.574 1.00 85.38 72 PRO A O 1
ATOM 551 N N . LYS A 1 73 ? 1.323 -4.084 -13.504 1.00 88.06 73 LYS A N 1
ATOM 552 C CA . LYS A 1 73 ? 1.121 -5.442 -12.996 1.00 88.06 73 LYS A CA 1
ATOM 553 C C . LYS A 1 73 ? -0.292 -5.586 -12.457 1.00 88.06 73 LYS A C 1
ATOM 555 O O . LYS A 1 73 ? -0.749 -4.724 -11.704 1.00 88.06 73 LYS A O 1
ATOM 560 N N . LEU A 1 74 ? -0.957 -6.677 -12.819 1.00 89.38 74 LEU A N 1
ATOM 561 C CA . LEU A 1 74 ? -2.286 -6.998 -12.312 1.00 89.38 74 LEU A CA 1
ATOM 562 C C . LEU A 1 74 ? -2.160 -7.758 -10.983 1.00 89.38 74 LEU A C 1
ATOM 564 O O . LEU A 1 74 ? -1.454 -8.763 -10.946 1.00 89.38 74 LEU A O 1
ATOM 568 N N . PRO A 1 75 ? -2.830 -7.323 -9.902 1.00 89.94 75 PRO A N 1
ATOM 569 C CA . PRO A 1 75 ? -2.773 -7.972 -8.592 1.00 89.94 75 PRO A CA 1
ATOM 570 C C . PRO A 1 75 ? -3.713 -9.189 -8.526 1.00 89.94 75 PRO A C 1
ATOM 572 O O . PRO A 1 75 ? -4.565 -9.284 -7.648 1.00 89.94 75 PRO A O 1
ATOM 575 N N . VAL A 1 76 ? -3.602 -10.095 -9.500 1.00 90.81 76 VAL A N 1
ATOM 576 C CA . VAL A 1 76 ? -4.433 -11.300 -9.624 1.00 90.81 76 VAL A CA 1
ATOM 577 C C . VAL A 1 76 ? -3.555 -12.510 -9.911 1.00 90.81 76 VAL A C 1
ATOM 579 O O . VAL A 1 76 ? -2.545 -12.407 -10.600 1.00 90.81 76 VAL A O 1
ATOM 582 N N . ASN A 1 77 ? -3.960 -13.666 -9.400 1.00 88.62 77 ASN A N 1
ATOM 583 C CA . ASN A 1 77 ? -3.291 -14.947 -9.635 1.00 88.62 77 ASN A CA 1
ATOM 584 C C . ASN A 1 77 ? -3.890 -15.733 -10.817 1.00 88.62 77 ASN A C 1
ATOM 586 O O . ASN A 1 77 ? -3.373 -16.787 -11.175 1.00 88.62 77 ASN A O 1
ATOM 590 N N . ALA A 1 78 ? -4.979 -15.246 -11.418 1.00 90.25 78 ALA A N 1
ATOM 591 C CA . ALA A 1 78 ? -5.631 -15.874 -12.558 1.00 90.25 78 ALA A CA 1
ATOM 592 C C . ALA A 1 78 ? -6.306 -14.837 -13.465 1.00 90.25 78 ALA A C 1
ATOM 594 O O . ALA A 1 78 ? -6.789 -13.803 -13.001 1.00 90.25 78 ALA A O 1
ATOM 595 N N . LEU A 1 79 ? -6.391 -15.149 -14.758 1.00 90.50 79 LEU A N 1
ATOM 596 C CA . LEU A 1 79 ? -7.126 -14.390 -15.767 1.00 90.50 79 LEU A CA 1
ATOM 597 C C . LEU A 1 79 ? -7.958 -15.363 -16.608 1.00 90.50 79 LEU A C 1
ATOM 599 O O . LEU A 1 79 ? -7.451 -16.393 -17.033 1.00 90.50 79 LEU A O 1
ATOM 603 N N . ASN A 1 80 ? -9.241 -15.072 -16.842 1.00 92.06 80 ASN A N 1
ATOM 604 C CA . ASN A 1 80 ? -10.141 -15.952 -17.607 1.00 92.06 80 ASN A CA 1
ATOM 605 C C . ASN A 1 80 ? -10.143 -17.419 -17.122 1.00 92.06 80 ASN A C 1
ATOM 607 O O . ASN A 1 80 ? -10.195 -18.346 -17.925 1.00 92.06 80 ASN A O 1
ATOM 611 N N . LYS A 1 81 ? -10.090 -17.624 -15.796 1.00 90.44 81 LYS A N 1
ATOM 612 C CA . LYS A 1 81 ? -9.972 -18.938 -15.122 1.00 90.44 81 LYS A CA 1
ATOM 613 C C . LYS A 1 81 ? -8.655 -19.687 -15.372 1.00 90.44 81 LYS A C 1
ATOM 615 O O . LYS A 1 81 ? -8.496 -20.799 -14.880 1.00 90.44 81 LYS A O 1
ATOM 620 N N . GLN A 1 82 ? -7.703 -19.084 -16.074 1.00 90.62 82 GLN A N 1
ATOM 621 C CA . GLN A 1 82 ? -6.358 -19.610 -16.235 1.00 90.62 82 GLN A CA 1
ATOM 622 C C . GLN A 1 82 ? -5.447 -19.009 -15.166 1.00 90.62 82 GLN A C 1
ATOM 624 O O . GLN A 1 82 ? -5.358 -17.787 -15.044 1.00 90.62 82 GLN A O 1
ATOM 629 N N . ALA A 1 83 ? -4.782 -19.861 -14.387 1.00 88.88 83 ALA A N 1
ATOM 630 C CA . ALA A 1 83 ? -3.766 -19.414 -13.441 1.00 88.88 83 ALA A CA 1
ATOM 631 C C . ALA A 1 83 ? -2.618 -18.720 -14.190 1.00 88.88 83 ALA A C 1
ATOM 633 O O . ALA A 1 83 ? -2.182 -19.189 -15.245 1.00 88.88 83 ALA A O 1
ATOM 634 N N . LEU A 1 84 ? -2.159 -17.594 -13.653 1.00 82.94 84 LEU A N 1
ATOM 635 C CA . LEU A 1 84 ? -0.981 -16.892 -14.148 1.00 82.94 84 LEU A CA 1
ATOM 636 C C . LEU A 1 84 ? 0.279 -17.515 -13.515 1.00 82.94 84 LEU A C 1
ATOM 638 O O . LEU A 1 84 ? 0.204 -17.945 -12.361 1.00 82.94 84 LEU A O 1
ATOM 642 N N . PRO A 1 85 ? 1.389 -17.619 -14.270 1.00 73.44 85 PRO A N 1
ATOM 643 C CA . PRO A 1 85 ? 2.642 -18.201 -13.789 1.00 73.44 85 PRO A CA 1
ATOM 644 C C . PRO A 1 85 ? 3.291 -17.397 -12.655 1.00 73.44 85 PRO A C 1
ATOM 646 O O . PRO A 1 85 ? 3.061 -16.167 -12.576 1.00 73.44 85 PRO A O 1
#

Radius of gyration: 14.94 Å; chains: 1; bounding box: 34×29×41 Å

pLDDT: mean 92.55, std 7.0, range [57.5, 98.44]

Secondary structure (DSSP, 8-state):
----SSGGGGHHHHHHHHHHHHHHHHHHTT----SSEEEEEETHHHHHHHHHHHH-GGGEEEEEEES--SSPPPS-SEETTEEP-

Sequence (85 aa):
MHIKEGPAVRLDLQLLSMAIDAQKKLAAQKYIVENKLLIVGFSASGTFSNRFAFLHPDKLLAVVSGAVNAFPKLPVNALNKQALP

Foldseek 3Di:
DQDPDDDPNPVLVVVVVVVVVVQVVCVVVVDDHDQADEEEDEDVSLQVQLVSCLVCVVRHPYYHRYPHPPDRDDNDQDDPNHGDD